Protein AF-A0A1G3MI92-F1 (afdb_monomer_lite)

Structure (mmCIF, N/CA/C/O backbone):
data_AF-A0A1G3MI92-F1
#
_entry.id   AF-A0A1G3MI92-F1
#
loop_
_atom_site.group_PDB
_atom_site.id
_atom_site.type_symbol
_atom_site.label_atom_id
_atom_site.label_alt_id
_atom_site.label_comp_id
_atom_site.label_asym_id
_atom_site.label_entity_id
_atom_site.label_seq_id
_atom_site.pdbx_PDB_ins_code
_atom_site.Cartn_x
_atom_site.Cartn_y
_atom_site.Cartn_z
_atom_site.occupancy
_atom_site.B_iso_or_equiv
_atom_site.auth_seq_id
_atom_site.auth_comp_id
_atom_site.auth_asym_id
_atom_site.auth_atom_id
_atom_site.pdbx_PDB_model_num
ATOM 1 N N . MET A 1 1 ? -8.607 -23.859 11.843 1.00 86.62 1 MET A N 1
ATOM 2 C CA . MET A 1 1 ? -8.646 -22.385 11.773 1.00 86.62 1 MET A CA 1
ATOM 3 C C . MET A 1 1 ? -8.311 -21.843 13.146 1.00 86.62 1 MET A C 1
ATOM 5 O O . MET A 1 1 ? -8.916 -22.301 14.114 1.00 86.62 1 MET A O 1
ATOM 9 N N . ASN A 1 2 ? -7.319 -20.957 13.224 1.00 92.06 2 ASN A N 1
ATOM 10 C CA . ASN A 1 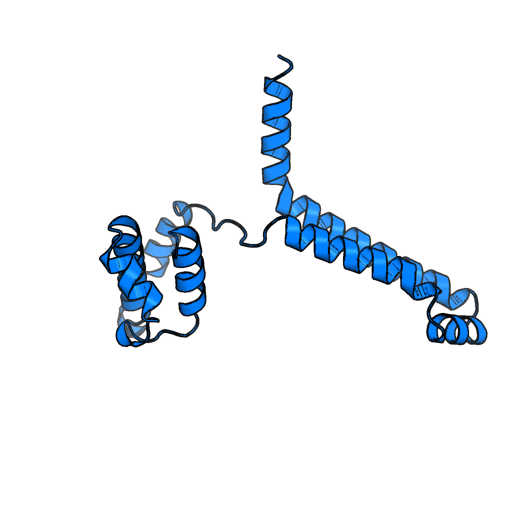2 ? -7.007 -20.217 14.448 1.00 92.06 2 ASN A CA 1
ATOM 11 C C . ASN A 1 2 ? -7.863 -18.928 14.522 1.00 92.06 2 ASN A C 1
ATOM 13 O O . ASN A 1 2 ? -8.565 -18.593 13.568 1.00 92.06 2 ASN A O 1
ATOM 17 N N . CYS A 1 3 ? -7.810 -18.201 15.640 1.00 91.81 3 CYS A N 1
ATOM 18 C CA . CYS A 1 3 ? -8.614 -16.987 15.820 1.00 91.81 3 CYS A CA 1
ATOM 19 C C . CYS A 1 3 ? -8.244 -15.859 14.835 1.00 91.81 3 CYS A C 1
ATOM 21 O O . CYS A 1 3 ? -9.098 -15.056 14.480 1.00 91.81 3 CYS A O 1
ATOM 23 N N . VAL A 1 4 ? -6.990 -15.790 14.376 1.00 89.12 4 VAL A N 1
ATOM 24 C CA . VAL A 1 4 ? -6.532 -14.764 13.422 1.00 89.12 4 VAL A CA 1
ATOM 25 C C . VAL A 1 4 ? -7.108 -15.035 12.033 1.00 89.12 4 VAL A C 1
ATOM 27 O O . VAL A 1 4 ? -7.699 -14.144 11.431 1.00 89.12 4 VAL A O 1
ATOM 30 N N . ASP A 1 5 ? -7.013 -16.279 11.561 1.00 88.06 5 ASP A N 1
ATOM 31 C CA . ASP A 1 5 ? -7.591 -16.721 10.289 1.00 88.06 5 ASP A CA 1
ATOM 32 C C . ASP A 1 5 ? -9.111 -16.519 10.282 1.00 88.06 5 ASP A C 1
ATOM 34 O O . ASP A 1 5 ? -9.685 -16.158 9.258 1.00 88.06 5 ASP A O 1
ATOM 38 N N . PHE A 1 6 ? -9.761 -16.730 11.434 1.00 92.00 6 PHE A N 1
ATOM 39 C CA . PHE A 1 6 ? -11.187 -16.479 11.614 1.00 92.00 6 PHE A CA 1
ATOM 40 C C . PHE A 1 6 ? -11.542 -15.013 11.377 1.00 92.00 6 PHE A C 1
ATOM 42 O O . PHE A 1 6 ? -12.457 -14.745 10.604 1.00 92.00 6 PHE A O 1
ATOM 49 N N . LEU A 1 7 ? -10.819 -14.077 12.002 1.00 88.44 7 LEU A N 1
ATOM 50 C CA . LEU A 1 7 ? -11.070 -12.643 11.834 1.00 88.44 7 LEU A CA 1
ATOM 51 C C . LEU A 1 7 ? -10.863 -12.210 10.379 1.00 88.44 7 LEU A C 1
ATOM 53 O O . LEU A 1 7 ? -11.725 -11.545 9.815 1.00 88.44 7 LEU A O 1
ATOM 57 N N . VAL A 1 8 ? -9.785 -12.673 9.740 1.00 87.62 8 VAL A N 1
ATOM 58 C CA . VAL A 1 8 ? -9.508 -12.379 8.324 1.00 87.62 8 VAL A CA 1
ATOM 59 C C . VAL A 1 8 ? -10.613 -12.924 7.412 1.00 87.62 8 VAL A C 1
ATOM 61 O O . VAL A 1 8 ? -11.074 -12.228 6.507 1.00 87.62 8 VAL A O 1
ATOM 64 N N . ALA A 1 9 ? -11.055 -14.163 7.641 1.00 87.50 9 ALA A N 1
ATOM 65 C CA . ALA A 1 9 ? -12.119 -14.777 6.851 1.00 87.50 9 ALA A CA 1
ATOM 66 C C . ALA A 1 9 ? -13.477 -14.096 7.076 1.00 87.50 9 ALA A C 1
ATOM 68 O O . ALA A 1 9 ? -14.276 -13.998 6.146 1.00 87.50 9 ALA A O 1
ATOM 69 N N . LEU A 1 10 ? -13.738 -13.630 8.296 1.00 87.00 10 LEU A N 1
ATOM 70 C CA . LEU A 1 10 ? -14.963 -12.932 8.662 1.00 87.00 10 LEU A CA 1
ATOM 71 C C . LEU A 1 10 ? -15.029 -11.529 8.035 1.00 87.00 10 LEU A C 1
ATOM 73 O O . LEU A 1 10 ? -16.055 -11.185 7.449 1.00 87.00 10 LEU A O 1
ATOM 77 N N . ASP A 1 11 ? -13.930 -10.772 8.064 1.00 83.56 11 ASP A N 1
ATOM 78 C CA . ASP A 1 11 ? -13.824 -9.456 7.414 1.00 83.56 11 ASP A CA 1
ATOM 79 C C . ASP A 1 11 ? -13.985 -9.558 5.888 1.00 83.56 11 ASP A C 1
ATOM 81 O O . ASP A 1 11 ? -14.646 -8.728 5.264 1.00 83.56 11 ASP A O 1
ATOM 85 N N . ALA A 1 12 ? -13.440 -10.613 5.270 1.00 82.19 12 ALA A N 1
ATOM 86 C CA . ALA A 1 12 ? -13.577 -10.845 3.832 1.00 82.19 12 ALA A CA 1
ATOM 87 C C . ALA A 1 12 ? -15.036 -11.095 3.391 1.00 82.19 12 ALA A C 1
ATOM 89 O O . ALA A 1 12 ? -15.392 -10.819 2.243 1.00 82.19 12 ALA A O 1
ATOM 90 N N . LEU A 1 13 ? -15.888 -11.607 4.286 1.00 78.06 13 LEU A N 1
ATOM 91 C CA . LEU A 1 13 ? -17.296 -11.907 4.000 1.00 78.06 13 LEU A CA 1
ATOM 92 C C . LEU A 1 13 ? -18.222 -10.699 4.152 1.00 78.06 13 LEU A C 1
ATOM 94 O O . LEU A 1 13 ? -19.323 -10.717 3.594 1.00 78.06 13 LEU A O 1
ATOM 98 N N . ASP A 1 14 ? -17.786 -9.652 4.854 1.00 65.81 14 ASP A N 1
ATOM 99 C CA . ASP A 1 14 ? -18.590 -8.448 5.103 1.00 65.81 14 ASP A CA 1
ATOM 100 C C . ASP A 1 14 ? -18.963 -7.721 3.792 1.00 65.81 14 ASP A C 1
ATOM 102 O O . ASP A 1 14 ? -19.991 -7.055 3.692 1.00 65.81 14 ASP A O 1
ATOM 106 N N . ALA A 1 15 ? -18.191 -7.948 2.723 1.00 55.16 15 ALA A N 1
ATOM 107 C CA . ALA A 1 15 ? -18.478 -7.435 1.385 1.00 55.16 15 ALA A CA 1
ATOM 108 C C . ALA A 1 15 ? -19.661 -8.130 0.671 1.00 55.16 15 ALA A C 1
ATOM 110 O O . ALA A 1 15 ? -20.153 -7.602 -0.326 1.00 55.16 15 ALA A O 1
ATOM 111 N N . GLN A 1 16 ? -20.103 -9.317 1.118 1.00 52.47 16 GLN A N 1
ATOM 112 C CA . GLN A 1 16 ? -21.035 -10.171 0.354 1.00 52.47 16 GLN A CA 1
ATOM 113 C C . GLN A 1 16 ? -22.165 -10.811 1.189 1.00 52.47 16 GLN A C 1
ATOM 115 O O . GLN A 1 16 ? -23.170 -11.250 0.623 1.00 52.47 16 GLN A O 1
ATOM 120 N N . ALA A 1 17 ? -22.062 -10.879 2.521 1.00 52.56 17 ALA A N 1
ATOM 121 C CA . ALA A 1 17 ? -22.951 -11.721 3.325 1.00 52.56 17 ALA A CA 1
ATOM 122 C C . ALA A 1 17 ? -24.203 -10.997 3.865 1.00 52.56 17 ALA A C 1
ATOM 124 O O . ALA A 1 17 ? -24.267 -10.468 4.976 1.00 52.56 17 ALA A O 1
ATOM 125 N N . GLY A 1 18 ? -25.284 -11.095 3.091 1.00 54.78 18 GLY A N 1
ATOM 126 C CA . GLY A 1 18 ? -26.659 -10.764 3.479 1.00 54.78 18 GLY A CA 1
ATOM 127 C C . GLY A 1 18 ? -27.240 -11.576 4.654 1.00 54.78 18 GLY A C 1
ATOM 128 O O . GLY A 1 18 ? -28.266 -11.197 5.207 1.00 54.78 18 GLY A O 1
ATOM 129 N N . SER A 1 19 ? -26.645 -12.698 5.062 1.00 61.66 19 SER A N 1
ATOM 130 C CA . SER A 1 19 ? -27.295 -13.637 5.989 1.00 61.66 19 SER A CA 1
ATOM 131 C C . SER A 1 19 ? -26.296 -14.523 6.734 1.00 61.66 19 SER A C 1
ATOM 133 O O . SER A 1 19 ? -25.352 -15.025 6.129 1.00 61.66 19 SER A O 1
ATOM 135 N N . LEU A 1 20 ? -26.559 -14.812 8.018 1.00 62.78 20 LEU A N 1
ATOM 136 C CA . LEU A 1 20 ? -25.800 -15.803 8.797 1.00 62.78 20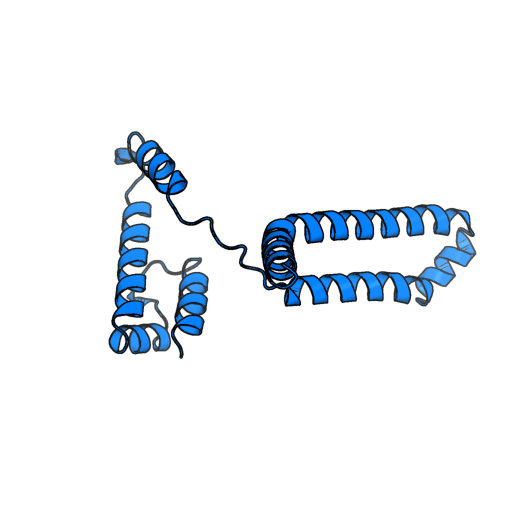 LEU A CA 1
ATOM 137 C C . LEU A 1 20 ? -25.858 -17.219 8.190 1.00 62.78 20 LEU A C 1
ATOM 139 O O . LEU A 1 20 ? -24.958 -18.025 8.420 1.00 62.78 20 LEU A O 1
ATOM 143 N N . SER A 1 21 ? -26.882 -17.537 7.391 1.00 63.50 21 SER A N 1
ATOM 144 C CA . SER A 1 21 ? -26.963 -18.825 6.687 1.00 63.50 21 SER A CA 1
ATOM 145 C C . SER A 1 21 ? -25.952 -18.955 5.541 1.00 63.50 21 SER A C 1
ATOM 147 O O . SER A 1 21 ? -25.647 -20.076 5.141 1.00 63.50 21 SER A O 1
ATOM 149 N N . ALA A 1 22 ? -25.393 -17.837 5.061 1.00 68.94 22 ALA A N 1
ATOM 150 C CA . ALA A 1 22 ? -24.376 -17.800 4.010 1.00 68.94 22 ALA A CA 1
ATOM 151 C C . ALA A 1 22 ? -22.935 -17.910 4.551 1.00 68.94 22 ALA A C 1
ATOM 153 O O . ALA A 1 22 ? -21.985 -17.924 3.772 1.00 68.94 22 ALA A O 1
ATOM 154 N N . LEU A 1 23 ? -22.754 -17.998 5.877 1.00 78.88 23 LEU A N 1
ATOM 155 C CA . LEU A 1 23 ? -21.431 -18.154 6.482 1.00 78.88 23 LEU A CA 1
ATOM 156 C C . LEU A 1 23 ? -20.830 -19.527 6.125 1.00 78.88 23 LEU A C 1
ATOM 158 O O . LEU A 1 23 ? -21.479 -20.556 6.362 1.00 78.88 23 LEU A O 1
ATOM 162 N N . PRO A 1 24 ? -19.574 -19.571 5.638 1.00 87.25 24 PRO A N 1
ATOM 163 C CA . PRO A 1 24 ? -18.836 -20.808 5.435 1.00 87.25 24 PRO A CA 1
ATOM 164 C C . PRO A 1 24 ? -18.838 -21.693 6.684 1.00 87.25 24 PRO A C 1
ATOM 166 O O . PRO A 1 24 ? -18.682 -21.222 7.815 1.00 87.25 24 PRO A O 1
ATOM 169 N N . ILE A 1 25 ? -18.965 -23.005 6.472 1.00 86.69 25 ILE A N 1
ATOM 170 C CA . ILE A 1 25 ? -19.088 -24.012 7.540 1.00 86.69 25 ILE A CA 1
ATOM 171 C C . ILE A 1 25 ? -17.922 -23.919 8.534 1.00 86.69 25 ILE A C 1
ATOM 173 O O . ILE A 1 25 ? -18.134 -24.027 9.742 1.00 86.69 25 ILE A O 1
ATOM 177 N N . ALA A 1 26 ? -16.712 -23.654 8.034 1.00 89.19 26 ALA A N 1
ATOM 178 C CA . ALA A 1 26 ? -15.517 -23.503 8.855 1.00 89.19 26 ALA A CA 1
ATOM 179 C C . ALA A 1 26 ? -15.682 -22.411 9.930 1.00 89.19 26 ALA A C 1
ATOM 181 O O . ALA A 1 26 ? -15.349 -22.645 11.092 1.00 89.19 26 ALA A O 1
ATOM 182 N N . ILE A 1 27 ? -16.233 -21.246 9.566 1.00 89.50 27 ILE A N 1
ATOM 183 C CA . ILE A 1 27 ? -16.409 -20.089 10.465 1.00 89.50 27 ILE A CA 1
ATOM 184 C C . ILE A 1 27 ? -17.422 -20.421 11.554 1.00 89.50 27 ILE A C 1
ATOM 186 O O . ILE A 1 27 ? -17.151 -20.205 12.736 1.00 89.50 27 ILE A O 1
ATOM 190 N N . ARG A 1 28 ? -18.547 -21.039 11.174 1.00 88.25 28 ARG A N 1
ATOM 191 C CA . ARG A 1 28 ? -19.568 -21.481 12.136 1.00 88.25 28 ARG A CA 1
ATOM 192 C C . ARG A 1 28 ? -19.002 -22.480 13.140 1.00 88.25 28 ARG A C 1
ATOM 194 O O . ARG A 1 28 ? -19.253 -22.351 14.334 1.00 88.25 28 ARG A O 1
ATOM 201 N N . HIS A 1 29 ? -18.224 -23.450 12.662 1.00 92.31 29 HIS A N 1
ATOM 202 C CA . HIS A 1 29 ? -17.636 -24.473 13.522 1.00 92.31 29 HIS A CA 1
ATOM 203 C C . HIS A 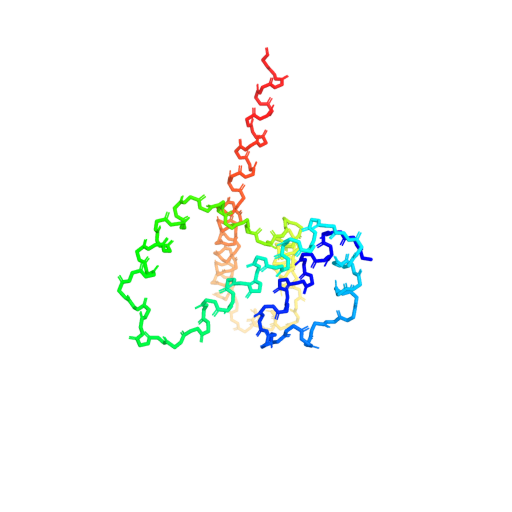1 29 ? -16.641 -23.872 14.524 1.00 92.31 29 HIS A C 1
ATOM 205 O O . HIS A 1 29 ? -16.652 -24.232 15.698 1.00 92.31 29 HIS A O 1
ATOM 211 N N . HIS A 1 30 ? -15.797 -22.929 14.096 1.00 93.94 30 HIS A N 1
ATOM 212 C CA . HIS A 1 30 ? -14.859 -22.272 15.008 1.00 93.94 30 HIS A CA 1
ATOM 213 C C . HIS A 1 30 ? -15.572 -21.391 16.042 1.00 93.94 30 HIS A C 1
ATOM 215 O O . HIS A 1 30 ? -15.257 -21.476 17.225 1.00 93.94 30 HIS A O 1
ATOM 221 N N . ALA A 1 31 ? -16.571 -20.605 15.627 1.00 91.38 31 ALA A N 1
ATOM 222 C CA . ALA A 1 31 ? -17.364 -19.787 16.547 1.00 91.38 31 ALA A CA 1
ATOM 223 C C . ALA A 1 31 ? -18.141 -20.638 17.569 1.00 91.38 31 ALA A C 1
ATOM 225 O O . ALA A 1 31 ? -18.323 -20.216 18.705 1.00 91.38 31 ALA A O 1
ATOM 226 N N . ALA A 1 32 ? -18.564 -21.854 17.208 1.00 92.06 32 ALA A N 1
ATOM 227 C CA . ALA A 1 32 ? -19.178 -22.777 18.162 1.00 92.06 32 ALA A CA 1
ATOM 228 C C . ALA A 1 32 ? -18.185 -23.276 19.232 1.00 92.06 32 ALA A C 1
ATOM 230 O O . ALA A 1 32 ? -18.587 -23.520 20.367 1.00 92.06 32 ALA A O 1
ATOM 231 N N . GLY A 1 33 ? -16.900 -23.412 18.881 1.00 93.94 33 GLY A N 1
ATOM 232 C CA . GLY A 1 33 ? -15.849 -23.900 19.782 1.00 93.94 33 GLY A CA 1
ATOM 233 C C . GLY A 1 33 ? -15.087 -22.816 20.553 1.00 93.94 33 GLY A C 1
ATOM 234 O O . GLY A 1 33 ? -14.426 -23.135 21.538 1.00 93.94 33 GLY A O 1
ATOM 235 N N . CYS A 1 34 ? -15.157 -21.550 20.132 1.00 96.31 34 CYS A N 1
ATOM 236 C CA . CYS A 1 34 ? -14.415 -20.443 20.737 1.00 96.31 34 CYS A CA 1
ATOM 237 C C . CYS A 1 34 ? -15.363 -19.313 21.189 1.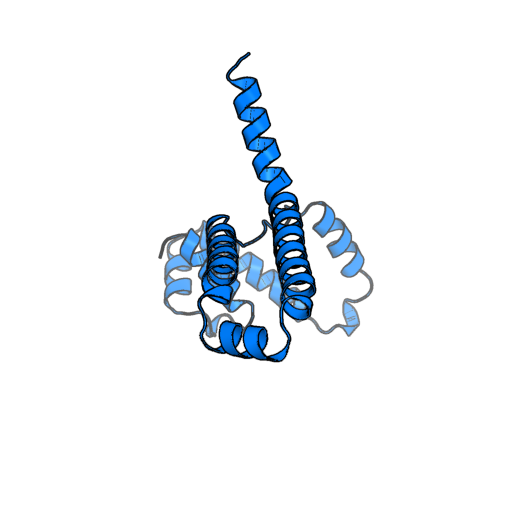00 96.31 34 CYS A C 1
ATOM 239 O O . CYS A 1 34 ? -15.975 -18.654 20.340 1.00 96.31 34 CYS A O 1
ATOM 241 N N . PRO A 1 35 ? -15.468 -19.034 22.505 1.00 93.44 35 PRO A N 1
ATOM 242 C CA . PRO A 1 35 ? -16.398 -18.032 23.025 1.00 93.44 35 PRO A CA 1
ATOM 243 C C . PRO A 1 35 ? -16.051 -16.607 22.580 1.00 93.44 35 PRO A C 1
ATOM 245 O O . PRO A 1 35 ? -16.963 -15.830 22.301 1.00 93.44 35 PRO A O 1
ATOM 248 N N . ASP A 1 36 ? -14.763 -16.277 22.451 1.00 91.94 36 ASP A N 1
ATOM 249 C CA . ASP A 1 36 ? -14.317 -14.949 22.016 1.00 91.94 36 ASP A CA 1
ATOM 250 C C . ASP A 1 36 ? -14.713 -14.682 20.560 1.00 91.94 36 ASP A C 1
ATOM 252 O O . ASP A 1 36 ? -15.312 -13.651 20.247 1.00 91.94 36 ASP A O 1
ATOM 256 N N . CYS A 1 37 ? -14.462 -15.650 19.673 1.00 92.69 37 CYS A N 1
ATOM 257 C CA . CYS A 1 37 ? -14.821 -15.544 18.258 1.00 92.69 37 CYS A CA 1
ATOM 258 C C . CYS A 1 37 ? -16.342 -15.504 18.052 1.00 92.69 37 CYS A C 1
ATOM 260 O O . CYS A 1 37 ? -16.829 -14.774 17.186 1.00 92.69 37 CYS A O 1
ATOM 262 N N . ARG A 1 38 ? -17.113 -16.221 18.882 1.00 91.75 38 ARG A N 1
ATOM 263 C CA . ARG A 1 38 ? -18.580 -16.119 18.897 1.00 91.75 38 ARG A CA 1
ATOM 264 C C . ARG A 1 38 ? -19.047 -14.704 19.221 1.00 91.75 38 ARG A C 1
ATOM 266 O O . ARG A 1 38 ? -19.928 -14.173 18.551 1.00 91.75 38 ARG A O 1
ATOM 273 N N . LEU A 1 39 ? -18.438 -14.089 20.231 1.00 91.75 39 LEU A N 1
ATOM 274 C CA . LEU A 1 39 ? -18.797 -12.753 20.692 1.00 91.75 39 LEU A CA 1
ATOM 275 C C . LEU A 1 39 ? -18.504 -11.699 19.611 1.00 91.75 39 LEU A C 1
ATOM 277 O O . LEU A 1 39 ? -19.312 -10.795 19.388 1.00 91.75 39 LEU A O 1
ATOM 281 N N . VAL A 1 40 ? -17.388 -11.843 18.890 1.00 89.81 40 VAL A N 1
ATOM 282 C CA . VAL A 1 40 ? -17.068 -11.001 17.725 1.00 89.81 40 VAL A CA 1
ATOM 283 C C . VAL A 1 40 ? -18.127 -11.144 16.628 1.00 89.81 40 VAL A C 1
ATOM 285 O O . VAL A 1 40 ? -18.670 -10.134 16.178 1.00 89.81 40 VAL A O 1
ATOM 288 N N . LEU A 1 41 ? -18.481 -12.380 16.261 1.00 89.25 41 LEU A N 1
ATOM 289 C CA . LEU A 1 41 ? -19.491 -12.659 15.235 1.00 89.25 41 LEU A CA 1
ATOM 290 C C . LEU A 1 41 ? -20.860 -12.051 15.588 1.00 89.25 41 LEU A C 1
ATOM 292 O O . LEU A 1 41 ? -21.503 -11.426 14.746 1.00 89.25 41 LEU A O 1
ATOM 296 N N . GLU A 1 42 ? -21.299 -12.186 16.841 1.00 88.00 42 GLU A N 1
ATOM 297 C CA . GLU A 1 42 ? -22.559 -11.602 17.317 1.00 88.00 42 GLU A CA 1
ATOM 298 C C . GLU A 1 42 ? -22.549 -10.069 17.278 1.00 88.00 42 GLU A C 1
ATOM 300 O O . GLU A 1 42 ? -23.547 -9.451 16.893 1.00 88.00 42 GLU A O 1
ATOM 305 N N . ARG A 1 43 ? -21.431 -9.437 17.663 1.00 85.38 43 ARG A N 1
ATOM 306 C CA . ARG A 1 43 ? -21.280 -7.974 17.607 1.00 85.38 43 ARG A CA 1
ATOM 307 C C . ARG A 1 43 ? -21.384 -7.463 16.175 1.00 85.38 43 ARG A C 1
ATOM 309 O O . ARG A 1 43 ? -22.120 -6.505 15.937 1.00 85.38 43 ARG A O 1
ATOM 316 N N . GLN A 1 44 ? -20.702 -8.114 15.238 1.00 85.75 44 GLN A N 1
ATOM 317 C CA . GLN A 1 44 ? -20.746 -7.736 13.828 1.00 85.75 44 GLN A CA 1
ATOM 318 C C . GLN A 1 44 ? -22.144 -7.943 13.235 1.00 85.75 44 GLN A C 1
ATOM 320 O O . GLN A 1 44 ? -22.686 -7.033 12.610 1.00 85.75 44 GLN A O 1
ATOM 325 N N . ALA A 1 45 ? -22.790 -9.080 13.513 1.00 83.12 45 ALA A N 1
ATOM 326 C CA . ALA A 1 45 ? -24.153 -9.346 13.056 1.00 83.12 45 ALA A CA 1
ATOM 327 C C . ALA A 1 45 ? -25.155 -8.287 13.552 1.00 83.12 45 ALA A C 1
ATOM 329 O O . ALA A 1 45 ? -26.003 -7.827 12.785 1.00 83.12 45 ALA A O 1
ATOM 330 N N . ARG A 1 46 ? -25.043 -7.852 14.817 1.00 82.00 46 ARG A N 1
ATOM 331 C CA . ARG A 1 46 ? -25.870 -6.761 15.362 1.00 82.00 46 ARG A CA 1
ATOM 332 C C . ARG A 1 46 ? -25.582 -5.425 14.682 1.00 82.00 46 ARG A C 1
ATOM 334 O O . ARG A 1 46 ? -26.526 -4.709 14.363 1.00 82.00 46 ARG A O 1
ATOM 341 N N . ALA A 1 47 ? -24.313 -5.094 14.448 1.00 80.44 47 ALA A N 1
ATOM 342 C CA . ALA A 1 47 ? -23.937 -3.864 13.751 1.00 80.44 47 ALA A CA 1
ATOM 343 C C . ALA A 1 47 ? -24.529 -3.825 12.332 1.00 80.44 47 ALA A C 1
ATOM 345 O O . ALA A 1 47 ? -25.172 -2.846 11.958 1.00 80.44 47 ALA A O 1
ATOM 346 N N . LEU A 1 48 ? -24.422 -4.925 11.583 1.00 78.50 48 LEU A N 1
ATOM 347 C CA . LEU A 1 48 ? -25.004 -5.043 10.245 1.00 78.50 48 LEU A CA 1
ATOM 348 C C . LEU A 1 48 ? -26.533 -4.978 10.255 1.00 78.50 48 LEU A C 1
ATOM 350 O O . LEU A 1 48 ? -27.127 -4.368 9.367 1.00 78.50 48 LEU A O 1
ATOM 354 N N . ALA A 1 49 ? -27.182 -5.572 11.259 1.00 76.94 49 ALA A N 1
ATOM 355 C CA . ALA A 1 49 ? -28.629 -5.466 11.422 1.00 76.94 49 ALA A CA 1
ATOM 356 C C . ALA A 1 49 ? -29.071 -4.006 11.620 1.00 76.94 49 ALA A C 1
ATOM 358 O O . ALA A 1 49 ? -30.075 -3.594 11.041 1.00 76.94 49 ALA A O 1
ATOM 359 N N . LEU A 1 50 ? -28.296 -3.209 12.367 1.00 72.69 50 LEU A N 1
ATOM 360 C CA . LEU A 1 50 ? -28.550 -1.774 12.524 1.00 72.69 50 LEU A CA 1
ATOM 361 C C . LEU A 1 50 ? -28.368 -1.008 11.207 1.00 72.69 50 LEU A C 1
ATOM 363 O O . LEU A 1 50 ? -29.177 -0.136 10.900 1.00 72.69 50 LEU A O 1
ATOM 367 N N . CYS A 1 51 ? -27.357 -1.356 10.406 1.00 69.94 51 CYS A N 1
ATOM 368 C CA . CYS A 1 51 ? -27.121 -0.739 9.096 1.00 69.94 51 CYS A CA 1
ATOM 369 C C . CYS A 1 51 ? -28.206 -1.062 8.055 1.00 69.94 51 CYS A C 1
ATOM 371 O O . CYS A 1 51 ? -28.371 -0.307 7.100 1.00 69.94 51 CYS A O 1
ATOM 373 N N . ARG A 1 52 ? -28.941 -2.170 8.214 1.00 71.50 52 ARG A N 1
ATOM 374 C CA . ARG A 1 52 ? -30.015 -2.588 7.294 1.00 71.50 52 ARG A CA 1
ATOM 375 C C . ARG A 1 52 ? -31.392 -2.019 7.627 1.00 71.50 52 ARG A C 1
ATOM 377 O O . ARG A 1 52 ? -32.322 -2.213 6.846 1.00 71.50 52 ARG A O 1
ATOM 384 N N . LEU A 1 53 ? -31.549 -1.340 8.763 1.00 68.75 53 LEU A N 1
ATOM 385 C CA . LEU A 1 53 ? -32.785 -0.624 9.073 1.00 68.75 53 LEU A CA 1
ATOM 386 C C . LEU A 1 53 ? -32.996 0.490 8.036 1.00 68.75 53 LEU A C 1
ATOM 388 O O . LEU A 1 53 ? -32.078 1.247 7.729 1.00 68.75 53 LEU A O 1
ATOM 392 N N . SER A 1 54 ? -34.212 0.563 7.485 1.00 57.66 54 SER A N 1
ATOM 393 C CA . SER A 1 54 ? -34.587 1.525 6.442 1.00 57.66 54 SER A CA 1
ATOM 394 C C . SER A 1 54 ? -34.208 2.965 6.839 1.00 57.66 54 SER A C 1
ATOM 396 O O . SER A 1 54 ? -34.465 3.370 7.978 1.00 57.66 54 SER A O 1
ATOM 398 N N . PRO A 1 55 ? -33.636 3.770 5.922 1.00 57.31 55 PRO A N 1
ATOM 399 C CA . PRO A 1 55 ? -33.071 5.089 6.230 1.00 57.31 55 PRO A CA 1
ATOM 400 C C . PRO A 1 55 ? -34.087 6.124 6.749 1.00 57.31 55 PRO A C 1
ATOM 402 O O . PRO A 1 55 ? -33.688 7.168 7.262 1.00 57.31 55 PRO A O 1
ATOM 405 N N . ILE A 1 56 ? -35.389 5.841 6.660 1.00 57.81 56 ILE A N 1
ATOM 406 C CA . ILE A 1 56 ? -36.476 6.805 6.893 1.00 57.81 56 ILE A CA 1
ATOM 407 C C . ILE A 1 56 ? -36.665 7.148 8.386 1.00 57.81 56 ILE A C 1
ATOM 409 O O . ILE A 1 56 ? -37.119 8.243 8.705 1.00 57.81 56 ILE A O 1
ATOM 413 N N . SER A 1 57 ? -36.263 6.279 9.322 1.00 53.97 57 SER A N 1
ATOM 414 C CA . SER A 1 57 ? -36.402 6.527 10.773 1.00 53.97 57 SER A CA 1
ATOM 415 C C . SER A 1 57 ? -35.080 6.793 11.505 1.00 53.97 57 SER A C 1
ATOM 417 O O . SER A 1 57 ? -35.077 7.001 12.715 1.00 53.97 57 SER A O 1
ATOM 419 N N . LEU A 1 58 ? -33.947 6.756 10.797 1.00 53.94 58 LEU A N 1
ATOM 420 C CA . LEU A 1 58 ? -32.612 6.610 11.396 1.00 53.94 58 LEU A CA 1
ATOM 421 C C . LEU A 1 58 ? -31.722 7.864 11.273 1.00 53.94 58 LEU A C 1
ATOM 423 O O . LEU A 1 58 ? -30.660 7.953 11.890 1.00 53.94 58 LEU A O 1
ATOM 427 N N . GLN A 1 59 ? -32.144 8.834 10.461 1.00 55.75 59 GLN A N 1
ATOM 428 C CA . GLN A 1 59 ? -31.248 9.826 9.865 1.00 55.75 59 GLN A CA 1
ATOM 429 C C . GLN A 1 59 ? -30.778 10.937 10.818 1.00 55.75 59 GLN A C 1
ATOM 431 O O . GLN A 1 59 ? -29.717 11.513 10.593 1.00 55.75 59 GLN A O 1
ATOM 436 N N . LYS A 1 60 ? -31.532 11.247 11.883 1.00 57.06 60 LYS A N 1
ATOM 437 C CA . LYS A 1 60 ? -31.226 12.411 12.735 1.00 57.06 60 LYS A CA 1
ATOM 438 C C . LYS A 1 60 ? -30.288 12.120 13.909 1.00 57.06 60 LYS A C 1
ATOM 440 O O . LYS A 1 60 ? -29.539 13.009 14.285 1.00 57.06 60 LYS A O 1
ATOM 445 N N . ASP A 1 61 ? -30.280 10.896 14.439 1.00 62.66 61 ASP A N 1
ATOM 446 C CA . ASP A 1 61 ? -29.568 10.585 15.693 1.00 62.66 61 ASP A CA 1
ATOM 447 C C . ASP A 1 61 ? -28.368 9.640 15.512 1.00 62.66 61 ASP A C 1
ATOM 449 O O . ASP A 1 61 ? -27.394 9.690 16.266 1.00 62.66 61 ASP A O 1
ATOM 453 N N . ILE A 1 62 ? -28.383 8.782 14.484 1.00 66.88 62 ILE A N 1
ATOM 454 C CA . ILE A 1 62 ? -27.302 7.804 14.294 1.00 66.88 62 ILE A CA 1
ATOM 455 C C . ILE A 1 62 ? -26.023 8.459 13.791 1.00 66.88 62 ILE A C 1
ATOM 457 O O . ILE A 1 62 ? -24.963 8.102 14.288 1.00 66.88 62 ILE A O 1
ATOM 461 N N . CYS A 1 63 ? -26.085 9.454 12.901 1.00 66.44 63 CYS A N 1
ATOM 462 C CA . CYS A 1 63 ? -24.877 10.184 12.498 1.00 66.44 63 CYS A CA 1
ATOM 463 C C . CYS A 1 63 ? -24.157 10.786 13.708 1.00 66.44 63 CYS A C 1
ATOM 465 O O . CYS A 1 63 ? -22.945 10.643 13.831 1.00 66.44 63 CYS A O 1
ATOM 467 N N . GLN A 1 64 ? -24.900 11.385 14.642 1.00 68.56 64 GLN A N 1
ATOM 468 C CA . GLN A 1 64 ? -24.316 11.989 15.834 1.00 68.56 64 GLN A CA 1
ATOM 469 C C . GLN A 1 64 ? -23.756 10.930 16.792 1.00 68.56 64 GLN A C 1
ATOM 471 O O . GLN A 1 64 ? -22.633 11.085 17.267 1.00 68.56 64 GLN A O 1
ATOM 476 N N . ARG A 1 65 ? -24.474 9.822 17.027 1.00 69.50 65 ARG A N 1
ATOM 477 C CA . ARG A 1 65 ? -23.995 8.712 17.879 1.00 69.50 65 ARG A CA 1
ATOM 478 C C . ARG A 1 65 ? -22.820 7.944 17.268 1.00 69.50 65 ARG A C 1
ATOM 480 O O . ARG A 1 65 ? -21.947 7.479 17.995 1.00 69.50 65 ARG A O 1
ATOM 487 N N . VAL A 1 66 ? -22.776 7.818 15.945 1.00 72.38 66 VAL A N 1
ATOM 488 C CA . VAL A 1 66 ? -21.654 7.209 15.223 1.00 72.38 66 VAL A CA 1
ATOM 489 C C . VAL A 1 66 ? -20.462 8.154 15.229 1.00 72.38 66 VAL A C 1
ATOM 491 O O . VAL A 1 66 ? -19.371 7.707 15.547 1.00 72.38 66 VAL A O 1
ATOM 494 N N . MET A 1 67 ? -20.637 9.453 14.975 1.00 72.50 67 MET A N 1
ATOM 495 C CA . MET A 1 67 ? -19.537 10.424 15.060 1.00 72.50 67 MET A CA 1
ATOM 496 C C . MET A 1 67 ? -18.940 10.492 16.467 1.00 72.50 67 MET A C 1
ATOM 498 O O . MET A 1 67 ? -17.717 10.507 16.600 1.00 72.50 67 MET A O 1
ATOM 502 N N . THR A 1 68 ? -19.767 10.467 17.517 1.00 76.25 68 THR A N 1
ATOM 503 C CA . THR A 1 68 ? -19.257 10.404 18.894 1.00 76.25 68 THR A CA 1
ATOM 504 C C . THR A 1 68 ? -18.605 9.058 19.199 1.00 76.25 68 THR A C 1
ATOM 506 O O . THR A 1 68 ? -17.564 9.038 19.842 1.00 76.25 68 THR A O 1
ATOM 509 N N . GLY A 1 69 ? -19.138 7.940 18.699 1.00 71.25 69 GLY A N 1
ATOM 510 C CA . GLY A 1 69 ? -18.541 6.613 18.878 1.00 71.25 69 GLY A CA 1
ATOM 511 C C . GLY A 1 69 ? -17.220 6.410 18.124 1.00 71.25 69 GLY A C 1
ATOM 512 O O . GLY A 1 69 ? -16.292 5.813 18.663 1.00 71.25 69 GLY A O 1
ATOM 513 N N . VAL A 1 70 ? -17.099 6.945 16.906 1.00 71.19 70 VAL A N 1
ATOM 514 C CA . VAL A 1 70 ? -15.903 6.850 16.048 1.00 71.19 70 VAL A CA 1
ATOM 515 C C . VAL A 1 70 ? -14.713 7.583 16.664 1.00 71.19 70 VAL A C 1
ATOM 517 O O . VAL A 1 70 ? -13.584 7.120 16.527 1.00 71.19 70 VAL A O 1
ATOM 520 N N . LEU A 1 71 ? -14.950 8.673 17.398 1.00 69.31 71 LEU A N 1
ATOM 521 C CA . LEU A 1 71 ? -13.905 9.379 18.149 1.00 69.31 71 LEU A CA 1
ATOM 522 C C . LEU A 1 71 ? -13.220 8.493 19.201 1.00 69.31 71 LEU A C 1
ATOM 524 O O . LEU A 1 71 ? -12.036 8.682 19.474 1.00 69.31 71 LEU A O 1
ATOM 528 N N . PHE A 1 72 ? -13.944 7.525 19.765 1.00 70.06 72 PHE A N 1
ATOM 529 C CA . PHE A 1 72 ? -13.432 6.612 20.791 1.00 70.06 72 PHE A CA 1
ATOM 530 C C . PHE A 1 72 ? -13.133 5.209 20.259 1.00 70.06 72 PHE A C 1
ATOM 532 O O . PHE A 1 72 ? -12.604 4.373 20.993 1.00 70.06 72 PHE A O 1
ATOM 539 N N . ALA A 1 73 ? -13.451 4.935 18.993 1.00 68.50 73 ALA A N 1
ATOM 540 C CA . ALA A 1 73 ? -13.116 3.670 18.373 1.00 68.50 73 ALA A CA 1
ATOM 541 C C . ALA A 1 73 ? -11.589 3.571 18.201 1.00 68.50 73 ALA A C 1
ATOM 543 O O . ALA A 1 73 ? -10.944 4.543 17.787 1.00 68.50 73 ALA A O 1
ATOM 544 N N . PRO A 1 74 ? -10.977 2.407 18.496 1.00 64.25 74 PRO A N 1
ATOM 545 C CA . PRO A 1 74 ? -9.579 2.191 18.170 1.00 64.25 74 PRO A CA 1
ATOM 546 C C . PRO A 1 74 ? -9.394 2.435 16.672 1.00 64.25 74 PRO A C 1
ATOM 548 O O . PRO A 1 74 ? -10.126 1.889 15.847 1.00 64.25 74 PRO A O 1
ATOM 551 N N . ARG A 1 75 ? -8.436 3.307 16.337 1.00 59.78 75 ARG A N 1
ATOM 552 C CA . ARG A 1 75 ? -8.133 3.684 14.953 1.00 59.78 75 ARG A CA 1
ATOM 553 C C . ARG A 1 75 ? -7.985 2.395 14.133 1.00 59.78 75 ARG A C 1
ATOM 555 O O . ARG A 1 75 ? -7.176 1.561 14.554 1.00 59.78 75 ARG A O 1
ATOM 562 N N . PRO A 1 76 ? -8.723 2.221 13.018 1.00 62.94 76 PRO A N 1
ATOM 563 C CA . PRO A 1 76 ? -8.579 1.037 12.182 1.00 62.94 76 PRO A CA 1
ATOM 564 C C . PRO A 1 76 ? -7.098 0.870 11.859 1.00 62.94 76 PRO A C 1
ATOM 566 O O . PRO A 1 76 ? -6.446 1.805 11.381 1.00 62.94 76 PRO A O 1
ATOM 569 N N . GLN A 1 77 ? -6.538 -0.277 12.242 1.00 64.19 77 GLN A N 1
ATOM 570 C CA . GLN A 1 77 ? -5.142 -0.554 11.951 1.00 64.19 77 GLN A CA 1
ATOM 571 C C . GLN A 1 77 ? -5.029 -0.696 10.433 1.00 64.19 77 GLN A C 1
ATOM 573 O O . GLN A 1 77 ? -5.831 -1.424 9.843 1.00 64.19 77 GLN A O 1
ATOM 578 N N . PRO A 1 78 ? -4.104 0.023 9.776 1.00 59.69 78 PRO A N 1
ATOM 579 C CA . PRO A 1 78 ? -3.922 -0.133 8.346 1.00 59.69 78 PRO A CA 1
ATOM 580 C C . PRO A 1 78 ? -3.598 -1.600 8.052 1.00 59.69 78 PRO A C 1
ATOM 582 O O . PRO A 1 78 ? -2.645 -2.169 8.576 1.00 59.69 78 PRO A O 1
ATOM 585 N N . VAL A 1 79 ? -4.442 -2.205 7.221 1.00 60.56 79 VAL A N 1
ATOM 586 C CA . VAL A 1 79 ? -4.547 -3.655 6.984 1.00 60.56 79 VAL A CA 1
ATOM 587 C C . VAL A 1 79 ? -3.423 -4.208 6.103 1.00 60.56 79 VAL A C 1
ATOM 589 O O . VAL A 1 79 ? -3.475 -5.355 5.665 1.00 60.56 79 VAL A O 1
ATOM 592 N N . MET A 1 80 ? -2.407 -3.401 5.794 1.00 65.12 80 MET A N 1
ATOM 593 C CA . MET A 1 80 ? -1.384 -3.782 4.834 1.00 65.12 80 MET A CA 1
ATOM 594 C C . MET A 1 80 ? -0.072 -4.069 5.562 1.00 65.12 80 MET A C 1
ATOM 596 O O . MET A 1 80 ? 0.581 -3.138 6.030 1.00 65.12 80 MET A O 1
ATOM 600 N N . PRO A 1 81 ? 0.325 -5.347 5.683 1.00 77.44 81 PRO A N 1
ATOM 601 C CA . PRO A 1 81 ? 1.548 -5.702 6.383 1.00 77.44 81 PRO A CA 1
ATOM 602 C C . PRO A 1 81 ? 2.758 -5.078 5.679 1.00 77.44 81 PRO A C 1
ATOM 604 O O . PRO A 1 81 ? 2.826 -5.071 4.448 1.00 77.44 81 PRO A O 1
ATOM 607 N N . LEU A 1 82 ? 3.748 -4.626 6.459 1.00 79.25 82 LEU A N 1
ATOM 608 C CA . LEU A 1 82 ? 5.007 -4.024 5.985 1.00 79.25 82 LEU A CA 1
ATOM 609 C C . LEU A 1 82 ? 5.663 -4.830 4.847 1.00 79.25 82 LEU A C 1
ATOM 611 O O . LEU A 1 82 ? 6.229 -4.264 3.916 1.00 79.25 82 LEU A O 1
ATOM 615 N N . ARG A 1 83 ? 5.541 -6.163 4.885 1.00 79.19 83 ARG A N 1
ATOM 616 C CA . ARG A 1 83 ? 6.056 -7.073 3.851 1.00 79.19 83 ARG A CA 1
ATOM 617 C C . ARG A 1 83 ? 5.463 -6.805 2.465 1.00 79.19 83 ARG A C 1
ATOM 619 O O . ARG A 1 83 ? 6.191 -6.886 1.482 1.00 79.19 83 ARG A O 1
ATOM 626 N N . ASN A 1 84 ? 4.173 -6.483 2.381 1.00 85.06 84 ASN A N 1
ATOM 627 C CA . ASN A 1 84 ? 3.512 -6.209 1.104 1.00 85.06 84 ASN A CA 1
ATOM 628 C C . ASN A 1 84 ? 3.995 -4.879 0.517 1.00 85.06 84 ASN A C 1
ATOM 630 O O . ASN A 1 84 ? 4.217 -4.791 -0.688 1.00 85.06 84 ASN A O 1
ATOM 634 N N . TRP A 1 85 ? 4.233 -3.878 1.370 1.00 87.25 85 TRP A N 1
ATOM 635 C CA . TRP A 1 85 ? 4.893 -2.638 0.965 1.00 87.25 85 TRP A CA 1
ATOM 636 C C . TRP A 1 85 ? 6.314 -2.904 0.472 1.00 87.25 85 TRP A C 1
ATOM 638 O O . TRP A 1 85 ? 6.669 -2.505 -0.630 1.00 87.25 85 TRP A O 1
ATOM 648 N N . LEU A 1 86 ? 7.119 -3.650 1.228 1.00 87.94 86 LEU A N 1
ATOM 649 C CA . LEU A 1 86 ? 8.490 -3.956 0.820 1.00 87.94 86 LEU A CA 1
ATOM 650 C C . LEU A 1 86 ? 8.538 -4.680 -0.537 1.00 87.94 86 LEU A C 1
ATOM 652 O O . LEU A 1 86 ? 9.337 -4.321 -1.397 1.00 87.94 86 LEU A O 1
ATOM 656 N N . ALA A 1 87 ? 7.642 -5.648 -0.751 1.00 90.31 87 ALA A N 1
ATOM 657 C CA . ALA A 1 87 ? 7.517 -6.358 -2.019 1.00 90.31 87 ALA A CA 1
ATOM 658 C C . ALA A 1 87 ? 7.164 -5.413 -3.180 1.00 90.31 87 ALA A C 1
ATOM 660 O O . ALA A 1 87 ? 7.814 -5.466 -4.221 1.00 90.31 87 ALA A O 1
ATOM 661 N N . ALA A 1 88 ? 6.195 -4.509 -2.997 1.00 88.81 88 ALA A N 1
ATOM 662 C CA . ALA A 1 88 ? 5.841 -3.514 -4.010 1.00 88.81 88 ALA A CA 1
ATOM 663 C C . ALA A 1 88 ? 7.021 -2.581 -4.342 1.00 88.81 88 ALA A C 1
ATOM 665 O O . ALA A 1 88 ? 7.288 -2.315 -5.513 1.00 88.81 88 ALA A O 1
ATOM 666 N N . GLY A 1 89 ? 7.770 -2.143 -3.326 1.00 89.94 89 GLY A N 1
ATOM 667 C CA . GLY A 1 89 ? 8.972 -1.327 -3.505 1.00 89.94 89 GLY A CA 1
ATOM 668 C C . GLY A 1 89 ? 10.074 -2.050 -4.282 1.00 89.94 89 GLY A C 1
ATOM 669 O O . GLY A 1 89 ? 10.678 -1.463 -5.178 1.00 89.94 89 GLY A O 1
ATOM 670 N N . ILE A 1 90 ? 10.298 -3.337 -3.996 1.00 92.56 90 ILE A N 1
ATOM 671 C CA . ILE A 1 90 ? 11.250 -4.174 -4.744 1.00 92.56 90 ILE A CA 1
ATOM 672 C C . ILE A 1 90 ? 10.815 -4.309 -6.204 1.00 92.56 90 ILE A C 1
ATOM 674 O O . ILE A 1 90 ? 11.649 -4.171 -7.093 1.00 92.56 90 ILE A O 1
ATOM 678 N N . VAL A 1 91 ? 9.525 -4.532 -6.465 1.00 94.06 91 VAL A N 1
ATOM 679 C CA . VAL A 1 91 ? 8.993 -4.621 -7.834 1.00 94.06 91 VAL A CA 1
ATOM 680 C C . VAL A 1 91 ? 9.183 -3.303 -8.587 1.00 94.06 91 VAL A C 1
ATOM 682 O O . VAL A 1 91 ? 9.626 -3.324 -9.732 1.00 94.06 91 VAL A O 1
ATOM 685 N N . LEU A 1 92 ? 8.918 -2.159 -7.949 1.00 90.44 92 LEU A N 1
ATOM 686 C CA . LEU A 1 92 ? 9.157 -0.830 -8.526 1.00 90.44 92 LEU A CA 1
ATOM 687 C C . LEU A 1 92 ? 10.634 -0.605 -8.875 1.00 90.44 92 LEU A C 1
ATOM 689 O O . LEU A 1 92 ? 10.943 -0.154 -9.977 1.00 90.44 92 LEU A O 1
ATOM 693 N N . LEU A 1 93 ? 11.547 -0.951 -7.965 1.00 90.44 93 LEU A N 1
ATOM 694 C CA . LEU A 1 93 ? 12.989 -0.844 -8.200 1.00 90.44 93 LEU A CA 1
ATOM 695 C C . LEU A 1 93 ? 13.461 -1.794 -9.302 1.00 90.44 93 LEU A C 1
ATOM 697 O O . LEU A 1 93 ? 14.232 -1.393 -10.171 1.00 90.44 93 LEU A O 1
ATOM 701 N N . ALA A 1 94 ? 12.974 -3.034 -9.302 1.00 92.00 94 ALA A N 1
ATOM 702 C CA . ALA A 1 94 ? 13.278 -4.002 -10.345 1.00 92.00 94 ALA A CA 1
ATOM 703 C C . ALA A 1 94 ? 12.777 -3.506 -11.706 1.00 92.00 94 ALA A C 1
ATOM 705 O O . ALA A 1 94 ? 13.534 -3.529 -12.668 1.00 92.00 94 ALA A O 1
ATOM 706 N N . ALA A 1 95 ? 11.553 -2.979 -11.786 1.00 88.75 95 ALA A N 1
ATOM 707 C CA . ALA A 1 95 ? 11.020 -2.393 -13.012 1.00 88.75 95 ALA A CA 1
ATOM 708 C C . ALA A 1 95 ? 11.880 -1.214 -13.495 1.00 88.75 95 ALA A C 1
ATOM 710 O O . ALA A 1 95 ? 12.216 -1.145 -14.675 1.00 88.75 95 ALA A O 1
ATOM 711 N N . ALA A 1 96 ? 12.302 -0.333 -12.584 1.00 88.19 96 ALA A N 1
ATOM 712 C CA . ALA A 1 96 ? 13.193 0.781 -12.893 1.00 88.19 96 ALA A CA 1
ATOM 713 C C . ALA A 1 96 ? 14.554 0.318 -13.444 1.00 88.19 96 ALA A C 1
ATOM 715 O O . ALA A 1 96 ? 15.050 0.890 -14.413 1.00 88.19 96 ALA A O 1
ATOM 716 N N . MET A 1 97 ? 15.140 -0.728 -12.853 1.00 89.81 97 MET A N 1
ATOM 717 C CA . MET A 1 97 ? 16.430 -1.274 -13.284 1.00 89.81 97 MET A CA 1
ATOM 718 C C . MET A 1 97 ? 16.341 -2.099 -14.564 1.00 89.81 97 MET A C 1
ATOM 720 O O . MET A 1 97 ? 17.274 -2.073 -15.358 1.00 89.81 97 MET A O 1
ATOM 724 N N . VAL A 1 98 ? 15.242 -2.824 -14.770 1.00 93.19 98 VAL A N 1
ATOM 725 C CA . VAL A 1 98 ? 15.042 -3.696 -15.934 1.00 93.19 98 VAL A CA 1
ATOM 726 C C . VAL A 1 98 ? 14.614 -2.893 -17.162 1.00 93.19 98 VAL A C 1
ATOM 728 O O . VAL A 1 98 ? 15.019 -3.243 -18.265 1.00 93.19 98 VAL A O 1
ATOM 731 N N . SER A 1 99 ? 13.877 -1.789 -16.986 1.00 86.75 99 SER A N 1
ATOM 732 C CA . SER A 1 99 ? 13.424 -0.896 -18.066 1.00 86.75 99 SER A CA 1
ATOM 733 C C . SER A 1 99 ? 14.497 -0.583 -19.132 1.00 86.75 99 SER A C 1
ATOM 735 O O . SER A 1 99 ? 14.249 -0.867 -20.304 1.00 86.75 99 SER A O 1
ATOM 737 N N . PRO A 1 100 ? 15.719 -0.117 -18.787 1.00 84.44 100 PRO A N 1
ATOM 738 C CA . PRO A 1 100 ? 16.759 0.169 -19.783 1.00 84.44 100 PRO A CA 1
ATOM 739 C C . PRO A 1 100 ? 17.334 -1.069 -20.498 1.00 84.44 100 PRO A C 1
ATOM 741 O O . PRO A 1 100 ? 18.037 -0.926 -21.501 1.00 84.44 100 PRO A O 1
ATOM 744 N N . LEU A 1 101 ? 17.074 -2.287 -20.009 1.00 88.56 101 LEU A N 1
ATOM 745 C CA . LEU A 1 101 ? 17.497 -3.527 -20.668 1.00 88.56 101 LEU A CA 1
ATOM 746 C C . LEU A 1 101 ? 16.490 -4.026 -21.714 1.00 88.56 101 LEU A C 1
ATOM 748 O O . LEU A 1 101 ? 16.857 -4.891 -22.514 1.00 88.56 101 LEU A O 1
ATOM 752 N N . LEU A 1 102 ? 15.256 -3.508 -21.737 1.00 89.88 102 LEU A N 1
ATOM 753 C CA . LEU A 1 102 ? 14.254 -3.932 -22.716 1.00 89.88 102 LEU A CA 1
ATOM 754 C C . LEU A 1 102 ? 14.652 -3.516 -24.137 1.00 89.88 102 LEU A C 1
ATOM 756 O O . LEU A 1 102 ? 15.198 -2.439 -24.373 1.00 89.88 102 LEU A O 1
ATOM 760 N N . HIS A 1 103 ? 14.332 -4.376 -25.106 1.00 87.44 103 HIS A N 1
ATOM 761 C CA . HIS A 1 103 ? 14.588 -4.106 -26.520 1.00 87.44 103 HIS A CA 1
ATOM 762 C C . HIS A 1 103 ? 13.846 -2.849 -26.998 1.00 87.44 103 HIS A C 1
ATOM 764 O O . HIS A 1 103 ? 14.444 -1.999 -27.652 1.00 87.44 103 HIS A O 1
ATOM 770 N N . ASP A 1 104 ? 12.595 -2.681 -26.567 1.00 87.62 104 ASP A N 1
ATOM 771 C CA . ASP A 1 104 ? 11.769 -1.517 -26.895 1.00 87.62 104 ASP A CA 1
ATOM 772 C C . ASP A 1 104 ? 12.402 -0.213 -26.404 1.00 87.62 104 ASP A C 1
ATOM 774 O O . ASP A 1 104 ? 12.418 0.780 -27.123 1.00 87.62 104 ASP A O 1
A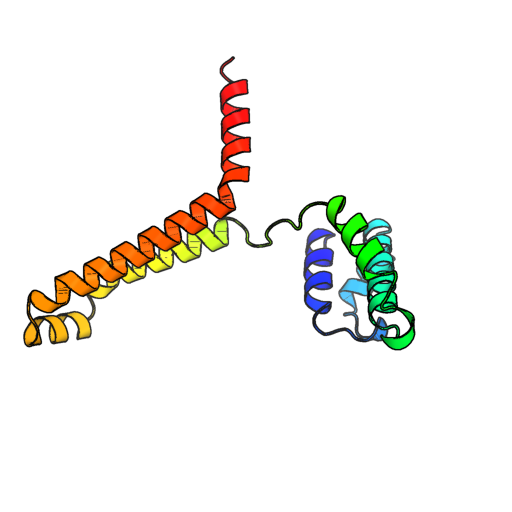TOM 778 N N . TYR A 1 105 ? 13.016 -0.223 -25.216 1.00 86.75 105 TYR A N 1
ATOM 779 C CA . TYR A 1 105 ? 13.735 0.940 -24.698 1.00 86.75 105 TYR A CA 1
ATOM 780 C C . TYR A 1 105 ? 14.879 1.349 -25.632 1.00 86.75 105 TYR A C 1
ATOM 782 O O . TYR A 1 105 ? 15.069 2.533 -25.903 1.00 86.75 105 TYR A O 1
ATOM 790 N N . ARG A 1 106 ? 15.632 0.373 -26.154 1.00 85.44 106 ARG A N 1
ATOM 791 C CA . ARG A 1 106 ? 16.747 0.629 -27.079 1.00 85.44 106 ARG A CA 1
ATOM 792 C C . ARG A 1 106 ? 16.267 1.150 -28.429 1.00 85.44 106 ARG A C 1
ATOM 794 O O . ARG A 1 106 ? 16.929 2.014 -28.994 1.00 85.44 106 ARG A O 1
ATOM 801 N N . LEU A 1 107 ? 15.132 0.654 -28.920 1.00 89.62 107 LEU A N 1
ATOM 802 C CA . LEU A 1 107 ? 14.504 1.153 -30.145 1.00 89.62 107 LEU A CA 1
ATOM 803 C C . LEU A 1 107 ? 14.061 2.611 -29.976 1.00 89.62 107 LEU A C 1
ATOM 805 O O . LEU A 1 107 ? 14.469 3.465 -30.758 1.00 89.62 107 LEU A O 1
ATOM 809 N N . LEU A 1 108 ? 13.343 2.931 -28.893 1.00 86.19 108 LEU A N 1
ATOM 810 C CA . LEU A 1 108 ? 12.972 4.317 -28.593 1.00 86.19 108 LEU A CA 1
ATOM 811 C C . LEU A 1 108 ? 14.199 5.220 -28.403 1.00 86.19 108 LEU A C 1
ATOM 813 O O . LEU A 1 108 ? 14.195 6.373 -28.831 1.00 86.19 108 LEU A O 1
ATOM 817 N N . GLN A 1 109 ? 15.264 4.715 -27.779 1.00 88.38 109 GLN A N 1
ATOM 818 C CA . GLN A 1 109 ? 16.505 5.468 -27.624 1.00 88.38 109 GLN A CA 1
ATOM 819 C C . GLN A 1 109 ? 17.197 5.732 -28.970 1.00 88.38 109 GLN A C 1
ATOM 821 O O . GLN A 1 109 ? 17.793 6.796 -29.133 1.00 88.38 109 GLN A O 1
ATOM 826 N N . ALA A 1 110 ? 17.127 4.801 -29.924 1.00 90.44 110 ALA A N 1
ATOM 827 C CA . ALA A 1 110 ? 17.697 4.980 -31.257 1.00 90.44 110 ALA A CA 1
ATOM 828 C C . ALA A 1 110 ? 16.961 6.071 -32.053 1.00 90.44 110 ALA A C 1
ATOM 830 O O . ALA A 1 110 ? 17.616 6.881 -32.708 1.00 90.44 110 ALA A O 1
ATOM 831 N N . ASP A 1 111 ? 15.633 6.138 -31.934 1.00 93.06 111 ASP A N 1
ATOM 832 C CA . ASP A 1 111 ? 14.807 7.095 -32.681 1.00 93.06 111 ASP A CA 1
ATOM 833 C C . ASP A 1 111 ? 14.794 8.499 -32.053 1.00 93.06 111 ASP A C 1
ATOM 835 O O . ASP A 1 111 ? 14.857 9.507 -32.759 1.00 93.06 111 ASP A O 1
ATOM 839 N N . TYR A 1 112 ? 14.722 8.589 -30.720 1.00 90.56 112 TYR A N 1
ATOM 840 C CA . TYR A 1 112 ? 14.545 9.860 -30.000 1.00 90.56 112 TYR A CA 1
ATOM 841 C C . TYR A 1 112 ? 15.816 10.380 -29.309 1.00 90.56 112 TYR A C 1
ATOM 843 O O . TYR A 1 112 ? 15.848 11.521 -28.831 1.00 90.56 112 TYR A O 1
ATOM 851 N N . GLY A 1 113 ? 16.871 9.565 -29.239 1.00 88.44 113 GLY A N 1
ATOM 852 C CA . GLY A 1 113 ? 18.146 9.925 -28.625 1.00 88.44 113 GLY A CA 1
ATOM 853 C C . GLY A 1 113 ? 18.044 10.281 -27.136 1.00 88.44 113 GLY A C 1
ATOM 854 O O . GLY A 1 113 ? 17.140 9.865 -26.407 1.00 88.44 113 GLY A O 1
ATOM 855 N N . ASN A 1 114 ? 18.991 11.095 -26.659 1.00 85.88 114 ASN A N 1
ATOM 856 C CA . ASN A 1 114 ? 19.067 11.486 -25.244 1.00 85.88 114 ASN A CA 1
ATOM 857 C C . ASN A 1 114 ? 17.891 12.355 -24.770 1.00 85.88 114 ASN A C 1
ATOM 859 O O . ASN A 1 114 ? 17.636 12.420 -23.566 1.00 85.88 114 ASN A O 1
ATOM 863 N N . SER A 1 115 ? 17.153 12.982 -25.688 1.00 87.69 115 SER A N 1
ATOM 864 C CA . SER A 1 115 ? 15.982 13.805 -25.368 1.00 87.69 115 SER A CA 1
ATOM 865 C C . SER A 1 115 ? 14.861 13.005 -24.701 1.00 87.69 115 SER A C 1
ATOM 867 O O . SER A 1 115 ? 14.073 13.575 -23.954 1.00 87.69 115 SER A O 1
ATOM 869 N N . PHE A 1 116 ? 14.806 11.688 -24.923 1.00 85.62 116 PHE A N 1
ATOM 870 C CA . PHE A 1 116 ? 13.822 10.796 -24.305 1.00 85.62 116 PHE A CA 1
ATOM 871 C C . PHE A 1 116 ? 14.236 10.297 -22.910 1.00 85.62 116 PHE A C 1
ATOM 873 O O . PHE A 1 116 ? 13.395 10.083 -22.038 1.00 85.62 116 PHE A O 1
ATOM 880 N N . ILE A 1 117 ? 15.539 10.165 -22.653 1.00 87.31 117 ILE A N 1
ATOM 881 C CA . ILE A 1 117 ? 16.065 9.606 -21.396 1.00 87.31 117 ILE A CA 1
ATOM 882 C C . ILE A 1 117 ? 15.795 10.545 -20.215 1.00 87.31 117 ILE A C 1
ATOM 884 O O . ILE A 1 117 ? 15.424 10.101 -19.128 1.00 87.31 117 ILE A O 1
ATOM 888 N N . ILE A 1 118 ? 15.962 11.851 -20.423 1.00 91.19 118 ILE A N 1
ATOM 889 C CA . ILE A 1 118 ? 15.772 12.875 -19.387 1.00 91.19 118 ILE A CA 1
ATOM 890 C C . ILE A 1 118 ? 14.338 12.862 -18.822 1.00 91.19 118 ILE A C 1
ATOM 892 O O . ILE A 1 118 ? 14.190 12.683 -17.614 1.00 91.19 118 ILE A O 1
ATOM 896 N N . PRO A 1 119 ? 13.266 13.002 -19.629 1.00 91.12 119 PRO A N 1
ATOM 897 C CA . PRO A 1 119 ? 11.906 12.977 -19.098 1.00 91.12 119 PRO A CA 1
ATOM 898 C C . PRO A 1 119 ? 11.554 11.621 -18.481 1.00 91.12 119 PRO A C 1
ATOM 900 O O . PRO A 1 119 ? 10.900 11.579 -17.441 1.00 91.12 119 PRO A O 1
ATOM 903 N N . LEU A 1 120 ? 12.025 10.515 -19.060 1.00 87.94 120 LEU A N 1
ATOM 904 C CA . LEU A 1 120 ? 11.744 9.182 -18.535 1.00 87.94 120 LEU A CA 1
ATOM 905 C C . LEU A 1 120 ? 12.364 8.957 -17.147 1.00 87.94 120 LEU A C 1
ATOM 907 O O . LEU A 1 120 ? 11.681 8.509 -16.226 1.00 87.94 120 LEU A O 1
ATOM 911 N N . THR A 1 121 ? 13.641 9.305 -16.978 1.00 89.56 121 THR A N 1
ATOM 912 C CA . THR A 1 121 ? 14.331 9.217 -15.680 1.00 89.56 121 THR A CA 1
ATOM 913 C C . THR A 1 121 ? 13.715 10.156 -14.646 1.00 89.56 121 THR A C 1
ATOM 915 O O . THR A 1 121 ? 13.592 9.778 -13.480 1.00 89.56 121 THR A O 1
ATOM 918 N N . LEU A 1 122 ? 13.249 11.334 -15.068 1.00 93.69 122 LEU A N 1
ATOM 919 C CA . LEU A 1 122 ? 12.564 12.293 -14.204 1.00 93.69 122 LEU A CA 1
ATOM 920 C C . LEU A 1 122 ? 11.221 11.749 -13.699 1.00 93.69 122 LEU A C 1
ATOM 922 O O . LEU A 1 122 ? 10.960 11.794 -12.497 1.00 93.69 122 LEU A O 1
ATOM 926 N N . VAL A 1 123 ? 10.393 11.181 -14.582 1.00 93.00 123 VAL A N 1
ATOM 927 C CA . VAL A 1 123 ? 9.107 10.563 -14.205 1.00 93.00 123 VAL A CA 1
ATOM 928 C C . VAL A 1 123 ? 9.326 9.366 -13.280 1.00 93.00 123 VAL A C 1
ATOM 930 O O . VAL A 1 123 ? 8.645 9.242 -12.262 1.00 93.00 123 VAL A O 1
ATOM 933 N N . LEU A 1 124 ? 10.302 8.512 -13.589 1.00 89.56 124 LEU A N 1
ATOM 934 C CA . LEU A 1 124 ? 10.622 7.339 -12.779 1.00 89.56 124 LEU A CA 1
ATOM 935 C C . LEU A 1 124 ? 11.127 7.737 -11.383 1.00 89.56 124 LEU A C 1
ATOM 937 O O . LEU A 1 124 ? 10.652 7.213 -10.375 1.00 89.56 124 LEU A O 1
ATOM 941 N N . GLY A 1 125 ? 12.035 8.714 -11.313 1.00 91.44 125 GLY A N 1
ATOM 942 C CA . GLY A 1 125 ? 12.533 9.266 -10.053 1.00 91.44 125 GLY A CA 1
ATOM 943 C C . GLY A 1 125 ? 11.429 9.923 -9.223 1.00 91.44 125 GLY A C 1
ATOM 944 O O . GLY A 1 125 ? 11.359 9.707 -8.010 1.00 91.44 125 GLY A O 1
ATOM 945 N N . ALA A 1 126 ? 10.521 10.663 -9.864 1.00 94.19 126 ALA A N 1
ATOM 946 C CA . ALA A 1 126 ? 9.359 11.257 -9.207 1.00 94.19 126 ALA A CA 1
ATOM 947 C C . ALA A 1 126 ? 8.403 10.186 -8.655 1.00 94.19 126 ALA A C 1
ATOM 949 O O . ALA A 1 126 ? 7.979 10.284 -7.503 1.00 94.19 126 ALA A O 1
ATOM 950 N N . ALA A 1 127 ? 8.116 9.132 -9.426 1.00 90.50 127 ALA A N 1
ATOM 951 C CA . ALA A 1 127 ? 7.274 8.019 -8.989 1.00 90.50 127 ALA A CA 1
ATOM 952 C C . ALA A 1 127 ? 7.875 7.282 -7.779 1.00 90.50 127 ALA A C 1
ATOM 954 O O . ALA A 1 127 ? 7.170 7.027 -6.801 1.00 90.50 127 ALA A O 1
ATOM 955 N N . ILE A 1 128 ? 9.184 7.003 -7.803 1.00 90.44 128 ILE A N 1
ATOM 956 C CA . ILE A 1 128 ? 9.901 6.384 -6.676 1.00 90.44 128 ILE A CA 1
ATOM 957 C C . ILE A 1 128 ? 9.877 7.301 -5.447 1.00 90.44 128 ILE A C 1
ATOM 959 O O . ILE A 1 128 ? 9.628 6.838 -4.335 1.00 90.44 128 ILE A O 1
ATOM 963 N N . SER A 1 129 ? 10.090 8.604 -5.633 1.00 94.19 129 SER A N 1
ATOM 964 C CA . SER A 1 129 ? 10.078 9.581 -4.536 1.00 94.19 129 SER A CA 1
ATOM 965 C C . SER A 1 129 ? 8.699 9.683 -3.883 1.00 94.19 129 SER A C 1
ATOM 967 O O . SER A 1 129 ? 8.590 9.656 -2.656 1.00 94.19 129 SER A O 1
ATOM 969 N N . LEU A 1 130 ? 7.636 9.738 -4.691 1.00 95.00 130 LEU A N 1
ATOM 970 C CA . LEU A 1 130 ? 6.259 9.747 -4.204 1.00 95.00 130 LEU A CA 1
ATOM 971 C C . LEU A 1 130 ? 5.939 8.458 -3.441 1.00 95.00 130 LEU A C 1
ATOM 973 O O . LEU A 1 130 ? 5.384 8.511 -2.343 1.00 95.00 130 LEU A O 1
ATOM 977 N N . TYR A 1 131 ? 6.338 7.309 -3.989 1.00 91.75 131 TYR A N 1
ATOM 978 C CA . TYR A 1 131 ? 6.192 6.019 -3.326 1.00 91.75 131 TYR A CA 1
ATOM 979 C C . TYR A 1 131 ? 6.885 6.005 -1.954 1.00 91.75 131 TYR A C 1
ATOM 981 O O . TYR A 1 131 ? 6.262 5.635 -0.957 1.00 91.75 131 TYR A O 1
ATOM 989 N N . MET A 1 132 ? 8.137 6.471 -1.876 1.00 91.19 132 MET A N 1
ATOM 990 C CA . MET A 1 132 ? 8.882 6.566 -0.616 1.00 91.19 132 MET A CA 1
ATOM 991 C C . MET A 1 132 ? 8.196 7.486 0.394 1.00 91.19 132 MET A C 1
ATOM 993 O O . MET A 1 132 ? 8.125 7.156 1.577 1.00 91.19 132 MET A O 1
ATOM 997 N N . LEU A 1 133 ? 7.647 8.614 -0.056 1.00 92.81 133 LEU A N 1
ATOM 998 C CA . LEU A 1 133 ? 6.938 9.553 0.810 1.00 92.81 133 LEU A CA 1
ATOM 999 C C . LEU A 1 133 ? 5.684 8.918 1.431 1.00 92.81 133 LEU A C 1
ATOM 1001 O O . LEU A 1 133 ? 5.471 9.028 2.641 1.00 92.81 133 LEU A O 1
ATOM 1005 N N . VAL A 1 134 ? 4.889 8.194 0.637 1.00 90.12 134 VAL A N 1
ATOM 1006 C CA . VAL A 1 134 ? 3.711 7.461 1.135 1.00 90.12 134 VAL A CA 1
ATOM 1007 C C . VAL A 1 134 ? 4.123 6.311 2.061 1.00 90.12 134 VAL A C 1
ATOM 1009 O O . VAL A 1 134 ? 3.501 6.097 3.107 1.00 90.12 134 VAL A O 1
ATOM 1012 N N . PHE A 1 135 ? 5.194 5.591 1.725 1.00 88.38 135 PHE A N 1
ATOM 1013 C CA . PHE A 1 135 ? 5.729 4.511 2.553 1.00 88.38 135 PHE A CA 1
ATOM 1014 C C . PHE A 1 135 ? 6.176 5.014 3.934 1.00 88.38 135 PHE A C 1
ATOM 1016 O O . PHE A 1 135 ? 5.764 4.468 4.959 1.00 88.38 135 PHE A O 1
ATOM 1023 N N . VAL A 1 136 ? 6.961 6.094 3.978 1.00 87.06 136 VAL A N 1
ATOM 1024 C CA . VAL A 1 136 ? 7.416 6.702 5.236 1.00 87.06 136 VAL A CA 1
ATOM 1025 C C . VAL A 1 136 ? 6.232 7.253 6.027 1.00 87.06 136 VAL A C 1
ATOM 1027 O O . VAL A 1 136 ? 6.139 7.004 7.227 1.00 87.06 136 VAL A O 1
ATOM 1030 N N . GLY A 1 137 ? 5.294 7.944 5.372 1.00 87.06 137 GLY A N 1
ATOM 1031 C CA . GLY A 1 137 ? 4.108 8.497 6.029 1.00 87.06 137 GLY A CA 1
ATOM 1032 C C . GLY A 1 137 ? 3.217 7.426 6.667 1.00 87.06 137 GLY A C 1
ATOM 1033 O O . GLY A 1 137 ? 2.767 7.593 7.802 1.00 87.06 137 GLY A O 1
ATOM 1034 N N . SER A 1 138 ? 3.006 6.302 5.978 1.00 83.62 138 SER A N 1
ATOM 1035 C CA . SER A 1 138 ? 2.193 5.185 6.484 1.00 83.62 138 SER A CA 1
ATOM 1036 C C . SER A 1 138 ? 2.835 4.459 7.671 1.00 83.62 138 SER A C 1
ATOM 1038 O O . SER A 1 138 ? 2.119 4.049 8.583 1.00 83.62 138 SER A O 1
ATOM 1040 N N . HIS A 1 139 ? 4.168 4.379 7.718 1.00 84.44 139 HIS A N 1
ATOM 1041 C CA . HIS A 1 139 ? 4.905 3.667 8.770 1.00 84.44 139 HIS A CA 1
ATOM 1042 C C . HIS A 1 139 ? 5.507 4.586 9.841 1.00 84.44 139 HIS A C 1
ATOM 1044 O O . HIS A 1 139 ? 6.185 4.116 10.755 1.00 84.44 139 HIS A O 1
ATOM 1050 N N . LEU A 1 140 ? 5.253 5.898 9.785 1.00 84.44 140 LEU A N 1
ATOM 1051 C CA . LEU A 1 140 ? 5.848 6.874 10.705 1.00 84.44 140 LEU A CA 1
ATOM 1052 C C . LEU A 1 140 ? 5.522 6.567 12.176 1.00 84.44 140 LEU A C 1
ATOM 1054 O O . LEU A 1 140 ? 6.351 6.779 13.062 1.00 84.44 140 LEU A O 1
ATOM 1058 N N . ARG A 1 141 ? 4.330 6.013 12.444 1.00 77.75 141 ARG A N 1
ATOM 1059 C CA . ARG A 1 141 ? 3.942 5.562 13.792 1.00 77.75 141 ARG A CA 1
ATOM 1060 C C . ARG A 1 141 ? 4.802 4.389 14.249 1.00 77.75 141 ARG A C 1
ATOM 1062 O O . ARG A 1 141 ? 5.337 4.453 15.353 1.00 77.75 141 ARG A O 1
ATOM 1069 N N . ASP A 1 142 ? 4.997 3.384 13.405 1.00 80.56 142 ASP A N 1
ATOM 1070 C CA . ASP A 1 142 ? 5.804 2.209 13.737 1.00 80.56 142 ASP A CA 1
ATOM 1071 C C . ASP A 1 142 ? 7.262 2.611 13.977 1.00 80.56 142 ASP A C 1
ATOM 1073 O O . ASP A 1 142 ? 7.826 2.291 15.028 1.00 80.56 142 ASP A O 1
ATOM 1077 N N . PHE A 1 143 ? 7.826 3.446 13.097 1.00 81.19 143 PHE A N 1
ATOM 1078 C CA . PHE A 1 143 ? 9.155 4.032 13.284 1.00 81.19 143 PHE A CA 1
ATOM 1079 C C . PHE A 1 143 ? 9.270 4.810 14.597 1.00 81.19 143 PHE A C 1
ATOM 1081 O O . PHE A 1 143 ? 10.245 4.629 15.325 1.00 81.19 143 PHE A O 1
ATOM 1088 N N . SER A 1 144 ? 8.262 5.612 14.958 1.00 85.31 144 SER A N 1
ATOM 1089 C CA . SER A 1 144 ? 8.278 6.372 16.216 1.00 85.31 144 SER A CA 1
ATOM 1090 C C . SER A 1 144 ? 8.312 5.468 17.454 1.00 85.31 144 SER A C 1
ATOM 1092 O O . SER A 1 144 ? 8.950 5.804 18.456 1.00 85.31 144 SER A O 1
ATOM 1094 N N . THR A 1 145 ? 7.660 4.301 17.394 1.00 83.31 145 THR A N 1
ATOM 1095 C CA . THR A 1 145 ? 7.645 3.344 18.508 1.00 83.31 145 THR A CA 1
ATOM 1096 C C . THR A 1 145 ? 8.968 2.601 18.639 1.00 83.31 145 THR A C 1
ATOM 1098 O O . THR A 1 145 ? 9.478 2.470 19.753 1.00 83.31 145 THR A O 1
ATOM 1101 N N . ILE A 1 146 ? 9.556 2.175 17.518 1.00 85.25 146 ILE A N 1
ATOM 1102 C CA . ILE A 1 146 ? 10.868 1.517 17.480 1.00 85.25 146 ILE A CA 1
ATOM 1103 C C . ILE A 1 146 ? 11.945 2.484 17.974 1.00 85.25 146 ILE A C 1
ATOM 1105 O O . ILE A 1 146 ? 12.729 2.134 18.854 1.00 85.25 146 ILE A O 1
ATOM 1109 N N . TRP A 1 147 ? 11.924 3.724 17.480 1.00 85.69 147 TRP A N 1
ATOM 1110 C CA . TRP A 1 147 ? 12.861 4.768 17.883 1.00 85.69 147 TRP A CA 1
ATOM 1111 C C . TRP A 1 147 ? 12.800 5.044 19.387 1.00 85.69 147 TRP A C 1
ATOM 1113 O O . TRP A 1 147 ? 13.827 5.088 20.063 1.00 85.69 147 TRP A O 1
ATOM 1123 N N . ARG A 1 148 ? 11.586 5.158 19.943 1.00 87.12 148 ARG A N 1
ATOM 1124 C CA . ARG A 1 148 ? 11.388 5.366 21.383 1.00 87.12 148 ARG A CA 1
ATOM 1125 C C . ARG A 1 148 ? 11.917 4.193 22.213 1.00 87.12 148 ARG A C 1
ATOM 1127 O O . ARG A 1 148 ? 12.548 4.432 23.238 1.00 87.12 148 ARG A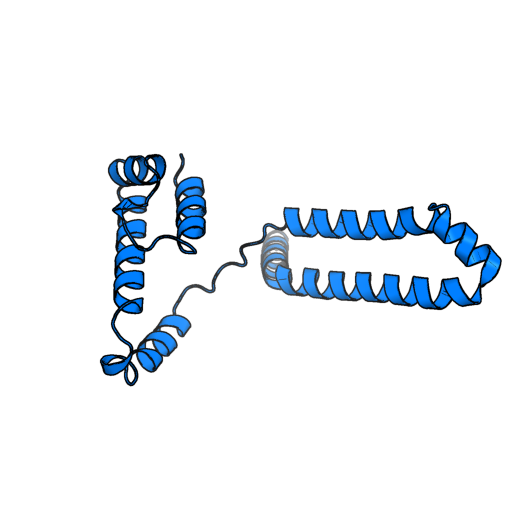 O 1
ATOM 1134 N N . ARG A 1 149 ? 11.688 2.949 21.772 1.00 87.00 149 ARG A N 1
ATOM 1135 C CA . ARG A 1 149 ? 12.204 1.739 22.442 1.00 87.00 149 ARG A CA 1
ATOM 1136 C C . ARG A 1 149 ? 13.731 1.676 22.422 1.00 87.00 149 ARG A C 1
ATOM 1138 O O . ARG A 1 149 ? 14.334 1.343 23.438 1.00 87.00 149 ARG A O 1
ATOM 1145 N N . TRP A 1 150 ? 14.351 2.030 21.297 1.00 89.31 150 TRP A N 1
ATOM 1146 C CA . TRP A 1 150 ? 15.808 2.076 21.175 1.00 89.31 150 TRP A CA 1
ATOM 1147 C C . TRP A 1 150 ? 16.426 3.120 22.116 1.00 89.31 150 TRP A C 1
ATOM 1149 O O . TRP A 1 150 ? 17.370 2.811 22.843 1.00 89.31 150 TRP A O 1
ATOM 1159 N N . LEU A 1 151 ? 15.829 4.317 22.193 1.00 91.88 151 LEU A N 1
ATOM 1160 C CA . LEU A 1 151 ? 16.278 5.373 23.108 1.00 91.88 151 LEU A CA 1
ATOM 1161 C C . LEU A 1 151 ? 16.197 4.952 24.583 1.00 91.88 151 LEU A C 1
ATOM 1163 O O . LEU A 1 151 ? 17.059 5.322 25.372 1.00 91.88 151 LEU A O 1
ATOM 1167 N N . SER A 1 152 ? 15.172 4.180 24.959 1.00 88.94 152 SER A N 1
ATOM 1168 C CA . SER A 1 152 ? 15.030 3.674 26.329 1.00 88.94 152 SER A CA 1
ATOM 1169 C C . SER A 1 152 ? 15.996 2.544 26.688 1.00 88.94 152 SER A C 1
ATOM 1171 O O . SER A 1 152 ? 16.154 2.277 27.869 1.00 88.94 152 SER A O 1
ATOM 1173 N N . SER A 1 153 ? 16.629 1.876 25.715 1.00 87.94 153 SER A N 1
ATOM 1174 C CA . SER A 1 153 ? 17.609 0.816 26.005 1.00 87.94 153 SER A CA 1
ATOM 1175 C C . SER A 1 153 ? 19.043 1.335 26.160 1.00 87.94 153 SER A C 1
ATOM 1177 O O . SER A 1 153 ? 19.923 0.558 26.512 1.00 87.94 153 SER A O 1
ATOM 1179 N N . HIS A 1 154 ? 19.290 2.606 25.834 1.00 81.25 154 HIS A N 1
ATOM 1180 C CA . HIS A 1 154 ? 20.603 3.264 25.904 1.00 81.25 154 HIS A CA 1
ATOM 1181 C C . HIS A 1 154 ? 20.642 4.374 26.974 1.00 81.25 154 HIS A C 1
ATOM 1183 O O . HIS A 1 154 ? 21.516 5.240 26.942 1.00 81.25 154 HIS A O 1
ATOM 1189 N N . ARG A 1 155 ? 19.682 4.363 27.905 1.00 63.91 155 ARG A N 1
ATOM 1190 C CA . ARG A 1 155 ? 19.628 5.199 29.110 1.00 63.91 155 ARG A CA 1
ATOM 1191 C C . ARG A 1 155 ? 19.639 4.299 30.333 1.00 63.91 155 ARG A C 1
ATOM 1193 O O . ARG A 1 155 ? 20.260 4.720 31.327 1.00 63.91 155 ARG A O 1
#

pLDDT: mean 81.64, std 11.72, range [52.47, 96.31]

Foldseek 3Di:
DDLVVLVVLVVVCVVPDPDPVPDDPVNVVVLVVDVVSVVVVVVVVVVVVVVPPDCPPCPPPVVVVVVVVVVVDDDPQPPDDLVNLVVVLVVLVCCVVCVCVDPVVVVCCVVPPPVVVVVVVVVSVVVNVVSVVVSCVSCVVVVVVVVVVVVVVVD

Sequence (155 aa):
MNCVDFLVALDALDAQAGSLSALPIAIRHHAAGCPDCRLVLERQARALALCRLSPISLQKDICQRVMTGVLFAPRPQPVMPLRNWLAAGIVLLAAAMVSPLLHDYRLLQADYGNSFIIPLTLVLGAAISLYMLVFVGSHLRDFSTIWRRWLSSHR

Radius of gyration: 24.66 Å; chains: 1; bounding box: 57×38×62 Å

Secondary structure (DSSP, 8-state):
--HHHHHHHHHHHTTT-S-GGGS-HHHHHHHHH-HHHHHHHHHHHHHHHHHTS-GGGTTTTHHHHHHHHHHHSPPPPPS--HHHHHHHHHHHHHHHHHGGGSHHHHHHHHHHTHHHHHHHHHHHHHHHHHHHHHHHHHHHHHHHHHHHHHHHH--